Protein AF-A0A2A5GA29-F1 (afdb_monomer_lite)

Sequence (146 aa):
MKIISKVLLLTLVTFAFSISVFSQCKSFTKKKCMPQVLPYIHNGQLNSINIFPGESASLTVPFYSGQDYRIVVCGHKILGDVYFEVRNSDEELIYSSKGKSSTWDFNVASSQELLIDVIAPPDESGDSEEGMAQSGCMALLVAFRQ

Secondary structure (DSSP, 8-state):
-HHHHHHHHHHHHHGGG---SS-HHHHHIIIIIGGGGTTSEE-S--EEEEE-TT-EEEEEEEE-TTEEEEEEEEE-GGG-S-EEEEE-TT--EEEE-TTS-SEEEEEESS-EEEEEEEEPPP---TT-SS-PPPPEEEEEEEEEE-

Foldseek 3Di:
DVVVVVVVVVVVVVVPPPDDDPCVLVVCCVVPWVVVCPPFAWPPDWAKDWDFAFDKDKDKDKDAAPKKKKKAKDKDCLLPPKWKFKAFPVRDTPDICVVHDNMDIDHHHHIGIIMMMIHRHHPPPPPPPVDDTDIIMMTIIMGIDD

Radius of gyration: 21.11 Å; chains: 1; bounding box: 47×68×41 Å

pLDDT: mean 86.14, std 16.15, range [51.0, 98.38]

Structure (mmCIF, N/CA/C/O backbone):
data_AF-A0A2A5GA29-F1
#
_entry.id   AF-A0A2A5GA29-F1
#
loop_
_atom_site.group_PDB
_atom_site.id
_atom_site.type_symbol
_atom_site.label_atom_id
_atom_site.label_alt_id
_atom_site.label_comp_id
_atom_site.label_asym_id
_atom_site.label_entity_id
_atom_site.label_seq_id
_atom_site.pdbx_PDB_ins_code
_atom_site.Cartn_x
_atom_site.Cartn_y
_atom_site.Cartn_z
_atom_site.occupancy
_atom_site.B_iso_or_equiv
_atom_site.auth_seq_id
_atom_site.auth_comp_id
_atom_site.auth_asym_id
_atom_site.auth_atom_id
_atom_site.pdbx_PDB_model_num
ATOM 1 N N . MET A 1 1 ? 30.614 51.696 -13.021 1.00 53.16 1 MET A N 1
ATOM 2 C CA . MET A 1 1 ? 29.224 51.521 -12.521 1.00 53.16 1 MET A CA 1
ATOM 3 C C . MET A 1 1 ? 28.329 50.671 -13.434 1.00 53.16 1 MET A C 1
ATOM 5 O O . MET A 1 1 ? 27.682 49.771 -12.921 1.00 53.16 1 MET A O 1
ATOM 9 N N . LYS A 1 2 ? 28.306 50.871 -14.765 1.00 51.38 2 LYS A N 1
ATOM 10 C CA . LYS A 1 2 ? 27.435 50.102 -15.692 1.00 51.38 2 LYS A CA 1
ATOM 11 C C . LYS A 1 2 ? 27.718 48.588 -15.743 1.00 51.38 2 LYS A C 1
ATOM 13 O O . LYS A 1 2 ? 26.795 47.805 -15.919 1.00 51.38 2 LYS A O 1
ATOM 18 N N . ILE A 1 3 ? 28.975 48.176 -15.564 1.00 57.06 3 ILE A N 1
ATOM 19 C CA . ILE A 1 3 ? 29.381 46.757 -15.578 1.00 57.06 3 ILE A CA 1
ATOM 20 C C . ILE A 1 3 ? 28.967 46.059 -14.271 1.00 57.06 3 ILE A C 1
ATOM 22 O O . ILE A 1 3 ? 28.418 44.968 -14.314 1.00 57.06 3 ILE A O 1
ATOM 26 N N . ILE A 1 4 ? 29.111 46.736 -13.126 1.00 59.06 4 ILE A N 1
ATOM 27 C CA . ILE A 1 4 ? 28.709 46.218 -11.805 1.00 59.06 4 ILE A CA 1
ATOM 28 C C . ILE A 1 4 ? 27.185 46.021 -11.742 1.00 59.06 4 ILE A C 1
ATOM 30 O O . ILE A 1 4 ? 26.718 45.000 -11.256 1.00 59.06 4 ILE A O 1
ATOM 34 N N . SER A 1 5 ? 26.407 46.948 -12.317 1.00 57.53 5 SER A N 1
ATOM 35 C CA . SER A 1 5 ? 24.945 46.826 -12.409 1.00 57.53 5 SER A CA 1
ATOM 36 C C . SER A 1 5 ? 24.493 45.669 -13.316 1.00 57.53 5 SER A C 1
ATOM 38 O O . SER A 1 5 ? 23.523 44.995 -12.986 1.00 57.53 5 SER A O 1
ATOM 40 N N . LYS A 1 6 ? 25.217 45.378 -14.410 1.00 57.69 6 LYS A N 1
ATOM 41 C CA . LYS A 1 6 ? 24.940 44.212 -15.271 1.00 57.69 6 LYS A CA 1
ATOM 42 C C . LYS A 1 6 ? 25.307 42.882 -14.606 1.00 57.69 6 LYS A C 1
ATOM 44 O O . LYS A 1 6 ? 24.576 41.914 -14.772 1.00 57.69 6 LYS A O 1
ATOM 49 N N . VAL A 1 7 ? 26.398 42.844 -13.838 1.00 60.84 7 VAL A N 1
ATOM 50 C CA . VAL A 1 7 ? 26.813 41.652 -13.076 1.00 60.84 7 VAL A CA 1
ATOM 51 C C . VAL A 1 7 ? 25.825 41.356 -11.946 1.00 60.84 7 VAL A C 1
ATOM 53 O O . VAL A 1 7 ? 25.448 40.203 -11.777 1.00 60.84 7 VAL A O 1
ATOM 56 N N . LEU A 1 8 ? 25.331 42.388 -11.251 1.00 58.84 8 LEU A N 1
ATOM 57 C CA . LEU A 1 8 ? 24.309 42.251 -10.205 1.00 58.84 8 LEU A CA 1
ATOM 58 C C . LEU A 1 8 ? 22.959 41.755 -10.760 1.00 58.84 8 LEU A C 1
ATOM 60 O O . LEU A 1 8 ? 22.250 41.002 -10.100 1.00 58.84 8 LEU A O 1
ATOM 64 N N . LEU A 1 9 ? 22.605 42.163 -11.985 1.00 57.94 9 LEU A N 1
ATOM 65 C CA . LEU A 1 9 ? 21.382 41.710 -12.650 1.00 57.94 9 LEU A CA 1
ATOM 66 C C . LEU A 1 9 ? 21.488 40.242 -13.101 1.00 57.94 9 LEU A C 1
ATOM 68 O O . LEU A 1 9 ? 20.509 39.508 -13.028 1.00 57.94 9 LEU A O 1
ATOM 72 N N . LEU A 1 10 ? 22.677 39.802 -13.530 1.00 56.62 10 LEU A N 1
ATOM 73 C CA . LEU A 1 10 ? 22.915 38.431 -13.989 1.00 56.62 10 LEU A CA 1
ATOM 74 C C . LEU A 1 10 ? 22.955 37.421 -12.827 1.00 56.62 10 LEU A C 1
ATOM 76 O O . LEU A 1 10 ? 22.468 36.304 -12.981 1.00 56.62 10 LEU A O 1
ATOM 80 N N . THR A 1 11 ? 23.465 37.813 -11.654 1.00 58.69 11 THR A N 1
ATOM 81 C CA . THR A 1 11 ? 23.455 36.967 -10.446 1.00 58.69 11 THR A CA 1
ATOM 82 C C . THR A 1 11 ? 22.082 36.865 -9.779 1.00 58.69 11 THR A C 1
ATOM 84 O O . THR A 1 11 ? 21.807 35.869 -9.116 1.00 58.69 11 THR A O 1
ATOM 87 N N . LEU A 1 12 ? 21.186 37.838 -9.977 1.00 57.16 12 LEU A N 1
ATOM 88 C CA . LEU A 1 12 ? 19.818 37.776 -9.445 1.00 57.16 12 LEU A CA 1
ATOM 89 C C . LEU A 1 12 ? 18.919 36.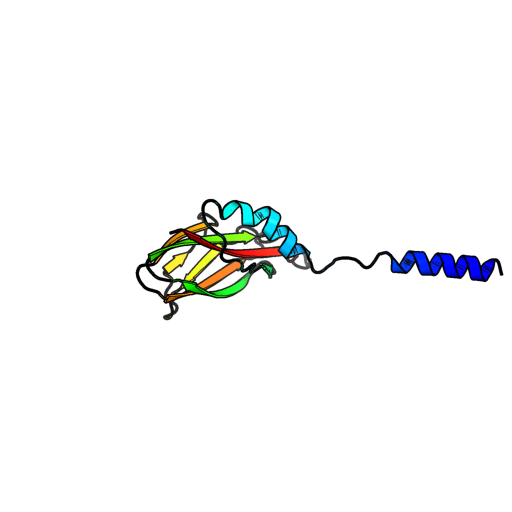803 -10.236 1.00 57.16 12 LEU A C 1
ATOM 91 O O . LEU A 1 12 ? 18.009 36.205 -9.667 1.00 57.16 12 LEU A O 1
ATOM 95 N N . VAL A 1 13 ? 19.192 36.597 -11.531 1.00 59.00 13 VAL A N 1
ATOM 96 C CA . VAL A 1 13 ? 18.412 35.693 -12.400 1.00 59.00 13 VAL A CA 1
ATOM 97 C C . VAL A 1 13 ? 18.712 34.213 -12.121 1.00 59.00 13 VAL A C 1
ATOM 99 O O . VAL A 1 13 ? 17.821 33.376 -12.250 1.00 59.00 13 VAL A O 1
ATOM 102 N N . THR A 1 14 ? 19.925 33.867 -11.682 1.00 58.03 14 THR A N 1
ATOM 103 C CA . THR A 1 14 ? 20.313 32.467 -11.431 1.00 58.03 14 THR A CA 1
ATOM 104 C C . THR A 1 14 ? 19.823 31.912 -10.089 1.00 58.03 14 THR A C 1
ATOM 106 O O . THR A 1 14 ? 19.751 30.696 -9.933 1.00 58.03 14 THR A O 1
ATOM 109 N N . PHE A 1 15 ? 19.419 32.760 -9.136 1.00 55.41 15 PHE A N 1
ATOM 110 C CA . PHE A 1 15 ? 18.907 32.315 -7.830 1.00 55.41 15 PHE A CA 1
ATOM 111 C C . PHE A 1 15 ? 17.408 31.946 -7.843 1.00 55.41 15 PHE A C 1
ATOM 113 O O . PHE A 1 15 ? 16.920 31.289 -6.927 1.00 55.41 15 PHE A O 1
ATOM 120 N N . ALA A 1 16 ? 16.664 32.324 -8.888 1.00 58.22 16 ALA A N 1
ATOM 121 C CA . ALA A 1 16 ? 15.207 32.161 -8.939 1.00 58.22 16 ALA A CA 1
ATOM 122 C C . ALA A 1 16 ? 14.715 30.760 -9.370 1.00 58.22 16 ALA A C 1
ATOM 124 O O . ALA A 1 16 ? 13.514 30.504 -9.317 1.00 58.22 16 ALA A O 1
ATOM 125 N N . PHE A 1 17 ? 15.602 29.846 -9.785 1.00 55.47 17 PHE A N 1
ATOM 126 C CA . PHE A 1 17 ? 15.206 28.553 -10.374 1.00 55.47 17 PHE A CA 1
ATOM 127 C C . PHE A 1 17 ? 15.280 27.336 -9.438 1.00 55.47 17 PHE A C 1
ATOM 129 O O . PHE A 1 17 ? 14.949 26.224 -9.845 1.00 55.47 17 PHE A O 1
ATOM 136 N N . SER A 1 18 ? 15.636 27.519 -8.168 1.00 53.53 18 SER A N 1
ATOM 137 C CA . SER A 1 18 ? 15.783 26.407 -7.219 1.00 53.53 18 SER A CA 1
ATOM 138 C C . SER A 1 18 ? 14.494 26.125 -6.445 1.00 53.53 18 SER A C 1
ATOM 140 O O . SER A 1 18 ? 14.457 26.274 -5.226 1.00 53.53 18 SER A O 1
ATOM 142 N N . ILE A 1 19 ? 13.422 25.706 -7.125 1.00 57.16 19 ILE A N 1
ATOM 143 C CA . ILE A 1 19 ? 12.217 25.212 -6.442 1.00 57.16 19 ILE A CA 1
ATOM 144 C C . ILE A 1 19 ? 11.724 23.873 -7.004 1.00 57.16 19 ILE A C 1
ATOM 146 O O . ILE A 1 19 ? 11.215 23.790 -8.115 1.00 57.16 19 ILE A O 1
ATOM 150 N N . SER A 1 20 ? 11.729 22.876 -6.107 1.00 52.25 20 SER A N 1
ATOM 151 C CA . SER A 1 20 ? 10.830 21.704 -6.046 1.00 52.25 20 SER A CA 1
ATOM 152 C C . SER A 1 20 ? 11.272 20.394 -6.713 1.00 52.25 20 SER A C 1
ATOM 154 O O . SER A 1 20 ? 10.697 19.987 -7.716 1.00 52.25 20 SER A O 1
ATOM 156 N N . VAL A 1 21 ? 12.166 19.632 -6.068 1.00 51.97 21 VAL A N 1
ATOM 157 C CA . VAL A 1 21 ? 12.411 18.216 -6.442 1.00 51.97 21 VAL A CA 1
ATOM 158 C C . VAL A 1 21 ? 11.788 17.209 -5.453 1.00 51.97 21 VAL A C 1
ATOM 160 O O . VAL A 1 21 ? 11.535 16.065 -5.815 1.00 51.97 21 VAL A O 1
ATOM 163 N N . PHE A 1 22 ? 11.420 17.634 -4.236 1.00 52.59 22 PHE A N 1
ATOM 164 C CA . PHE A 1 22 ? 11.003 16.731 -3.145 1.00 52.59 22 PHE A CA 1
ATOM 165 C C . PHE A 1 22 ? 9.486 16.466 -3.006 1.00 52.59 22 PHE A C 1
ATOM 167 O O . PHE A 1 22 ? 9.091 15.645 -2.184 1.00 52.59 22 PHE A O 1
ATOM 174 N N . SER A 1 23 ? 8.596 17.121 -3.770 1.00 61.34 23 SER A N 1
ATOM 175 C CA . SER A 1 23 ? 7.129 16.990 -3.567 1.00 61.34 23 SER A CA 1
ATOM 176 C C . SER A 1 23 ? 6.410 16.041 -4.539 1.00 61.34 23 SER A C 1
ATOM 178 O O . SER A 1 23 ? 5.184 15.892 -4.464 1.00 61.34 23 SER A O 1
ATOM 180 N N . GLN A 1 24 ? 7.149 15.387 -5.439 1.00 76.00 24 GLN A N 1
ATOM 181 C CA . GLN A 1 24 ? 6.579 14.706 -6.606 1.00 76.00 24 GLN A CA 1
ATOM 182 C C . GLN A 1 24 ? 5.636 13.555 -6.214 1.00 76.00 24 GLN A C 1
ATOM 184 O O . GLN A 1 24 ? 4.471 13.566 -6.620 1.00 76.00 24 GLN A O 1
ATOM 189 N N . CYS A 1 25 ? 6.056 12.649 -5.322 1.00 89.31 25 CYS A N 1
ATOM 190 C CA . CYS A 1 25 ? 5.207 11.519 -4.918 1.00 89.31 25 CYS A CA 1
ATOM 191 C C . CYS A 1 25 ? 4.023 11.921 -4.049 1.00 89.31 25 CYS A C 1
ATOM 193 O O . CYS A 1 25 ? 2.934 11.370 -4.197 1.00 89.31 25 CYS A O 1
ATOM 195 N N . LYS A 1 26 ? 4.171 12.951 -3.214 1.00 90.69 26 LYS A N 1
ATOM 196 C CA . LYS A 1 26 ? 3.055 13.474 -2.417 1.00 90.69 26 LYS A CA 1
ATOM 197 C C . LYS A 1 26 ? 1.967 14.078 -3.308 1.00 90.69 26 LYS A C 1
ATOM 199 O O . LYS A 1 26 ? 0.780 13.851 -3.079 1.00 90.69 26 LYS A O 1
ATOM 204 N N . SER A 1 27 ? 2.364 14.846 -4.325 1.00 91.62 27 SER A N 1
ATOM 205 C CA . SER A 1 27 ? 1.441 15.434 -5.305 1.00 91.62 27 SER A CA 1
ATOM 206 C C . SER A 1 27 ? 0.766 14.355 -6.155 1.00 91.62 27 SER A C 1
ATOM 208 O O . SER A 1 27 ? -0.456 14.376 -6.315 1.00 91.62 27 SER A O 1
ATOM 210 N N . PHE A 1 28 ? 1.543 13.374 -6.628 1.00 93.44 28 PHE A N 1
ATOM 211 C CA . PHE A 1 28 ? 1.037 12.199 -7.335 1.00 93.44 28 PHE A CA 1
ATOM 212 C C . PHE A 1 28 ? -0.018 11.457 -6.506 1.00 93.44 28 PHE A C 1
ATOM 214 O O . PHE A 1 28 ? -1.153 11.311 -6.957 1.00 93.44 28 PHE A O 1
ATOM 221 N N . THR A 1 29 ? 0.312 11.098 -5.264 1.00 94.38 29 THR A N 1
ATOM 222 C CA . THR A 1 29 ? -0.566 10.352 -4.350 1.00 94.38 29 THR A CA 1
ATOM 223 C C . THR A 1 29 ? -1.901 11.057 -4.147 1.00 94.38 29 THR A C 1
ATOM 225 O O . THR A 1 29 ? -2.968 10.467 -4.320 1.00 94.38 29 THR A O 1
ATOM 228 N N . LYS A 1 30 ? -1.859 12.362 -3.853 1.00 93.62 30 LYS A N 1
ATOM 229 C CA . LYS A 1 30 ? -3.070 13.168 -3.660 1.00 93.62 30 LYS A CA 1
ATOM 230 C C . LYS A 1 30 ? -3.959 13.205 -4.903 1.00 93.62 30 LYS A C 1
ATOM 232 O O . LYS A 1 30 ? -5.175 13.171 -4.771 1.00 93.62 30 LYS A O 1
ATOM 237 N N . LYS A 1 31 ? -3.370 13.294 -6.098 1.00 93.62 31 LYS A N 1
ATOM 238 C CA . LYS A 1 31 ? -4.120 13.445 -7.354 1.00 93.62 31 LYS A CA 1
ATOM 239 C C . LYS A 1 31 ? -4.606 12.119 -7.937 1.00 93.62 31 LYS A C 1
ATOM 241 O O . LYS A 1 31 ? -5.645 12.103 -8.586 1.00 93.62 31 LYS A O 1
ATOM 246 N N . LYS A 1 32 ? -3.835 11.041 -7.784 1.00 93.88 32 LYS A N 1
ATOM 247 C CA . LYS A 1 32 ? -4.058 9.765 -8.484 1.00 93.88 32 LYS A CA 1
ATOM 248 C C . LYS A 1 32 ? -4.590 8.653 -7.585 1.00 93.88 32 LYS A C 1
ATOM 250 O O . LYS A 1 32 ? -5.302 7.783 -8.075 1.00 93.88 32 LYS A O 1
ATOM 255 N N . CYS A 1 33 ? -4.285 8.701 -6.293 1.00 94.62 33 CYS A N 1
ATOM 256 C CA . CYS A 1 33 ? -4.548 7.592 -5.377 1.00 94.62 33 CYS A CA 1
ATOM 257 C C . CYS A 1 33 ? -5.651 7.925 -4.381 1.00 94.62 33 CYS A C 1
ATOM 259 O O . CYS A 1 33 ? -6.557 7.128 -4.176 1.00 94.62 33 CYS A O 1
ATOM 261 N N . MET A 1 34 ? -5.633 9.144 -3.831 1.00 94.62 34 MET A N 1
ATOM 262 C CA . MET A 1 34 ? -6.641 9.589 -2.866 1.00 94.62 34 MET A CA 1
ATOM 263 C C . MET A 1 34 ? -8.096 9.456 -3.363 1.00 94.62 34 MET A C 1
ATOM 265 O O . MET A 1 34 ? -8.941 9.071 -2.562 1.00 94.62 34 MET A O 1
ATOM 269 N N . PRO A 1 35 ? -8.432 9.684 -4.653 1.00 95.06 35 PRO A N 1
ATOM 270 C CA . PRO A 1 35 ? -9.800 9.463 -5.133 1.00 95.06 35 PRO A CA 1
ATOM 271 C C . PRO A 1 35 ? -10.307 8.017 -4.982 1.00 95.06 35 PRO A C 1
ATOM 273 O O . PRO A 1 35 ? -11.509 7.815 -4.853 1.00 95.06 35 PRO A O 1
ATOM 276 N N . GLN A 1 36 ? -9.414 7.020 -4.967 1.00 95.31 36 GLN A N 1
ATOM 277 C CA . GLN A 1 36 ? -9.766 5.594 -4.856 1.00 95.31 36 GLN A CA 1
ATOM 278 C C . GLN A 1 36 ? -10.138 5.180 -3.420 1.00 95.31 36 GLN A C 1
ATOM 280 O O . GLN A 1 36 ? -10.693 4.104 -3.193 1.00 95.31 36 GLN A O 1
ATOM 285 N N . VAL A 1 37 ? -9.858 6.043 -2.439 1.00 95.69 37 VAL A N 1
ATOM 286 C CA . VAL A 1 37 ? -10.216 5.820 -1.034 1.00 95.69 37 VAL A CA 1
ATOM 287 C C . VAL A 1 37 ? -11.735 5.864 -0.827 1.00 95.69 37 VAL A C 1
ATOM 289 O O . VAL A 1 37 ? -12.262 5.158 0.027 1.00 95.69 37 VAL A O 1
ATOM 292 N N . LEU A 1 38 ? -12.466 6.650 -1.620 1.00 94.25 38 LEU A N 1
ATOM 293 C CA . LEU A 1 38 ? -13.905 6.836 -1.433 1.00 94.25 38 LEU A CA 1
ATOM 294 C C . LEU A 1 38 ? -14.691 5.520 -1.598 1.00 94.25 38 LEU A C 1
ATOM 296 O O . LEU A 1 38 ? -14.418 4.756 -2.526 1.00 94.25 38 LEU A O 1
ATOM 300 N N . PRO A 1 39 ? -15.704 5.258 -0.748 1.00 94.38 39 PRO A N 1
ATOM 301 C CA . PRO A 1 39 ? -16.313 6.164 0.237 1.00 94.38 39 PRO A CA 1
ATOM 302 C C . PRO A 1 39 ? -15.725 6.074 1.664 1.00 94.38 39 PRO A C 1
ATOM 304 O O . PRO A 1 39 ? -16.380 6.504 2.610 1.00 94.38 39 PRO A O 1
ATOM 307 N N . TYR A 1 40 ? -14.532 5.502 1.850 1.00 96.62 40 TYR A N 1
ATOM 308 C CA . TYR A 1 40 ? -13.896 5.367 3.167 1.00 96.62 40 TYR A CA 1
ATOM 309 C C . TYR A 1 40 ? -13.225 6.675 3.618 1.00 96.62 40 TYR A C 1
ATOM 311 O O . TYR A 1 40 ? -12.977 7.583 2.820 1.00 96.62 40 TYR A O 1
ATOM 319 N N . ILE A 1 41 ? -12.897 6.762 4.909 1.00 95.94 41 ILE A N 1
ATOM 320 C CA . ILE A 1 41 ? -12.162 7.878 5.510 1.00 95.94 41 ILE A CA 1
ATOM 321 C C . ILE A 1 41 ? -10.680 7.506 5.574 1.00 95.94 41 ILE A C 1
ATOM 323 O O . ILE A 1 41 ? -10.297 6.537 6.224 1.00 95.94 41 ILE A O 1
ATOM 327 N N . HIS A 1 42 ? -9.830 8.278 4.897 1.00 94.94 42 HIS A N 1
ATOM 328 C CA . HIS A 1 42 ? -8.379 8.089 4.936 1.00 94.94 42 HIS A CA 1
ATOM 329 C C . HIS A 1 42 ? -7.828 8.258 6.363 1.00 94.94 42 HIS A C 1
ATOM 331 O O . HIS A 1 42 ? -8.179 9.218 7.047 1.00 94.94 42 HIS A O 1
ATOM 337 N N . ASN A 1 43 ? -6.893 7.400 6.783 1.00 92.38 43 ASN A N 1
ATOM 338 C CA . ASN A 1 43 ? -6.320 7.412 8.138 1.00 92.38 43 ASN A CA 1
ATOM 339 C C . ASN A 1 43 ? -5.369 8.593 8.440 1.00 92.38 43 ASN A C 1
ATOM 341 O O . ASN A 1 43 ? -4.804 8.686 9.527 1.00 92.38 43 ASN A O 1
ATOM 345 N N . GLY A 1 44 ? -5.158 9.484 7.471 1.00 91.31 44 GLY A N 1
ATOM 346 C CA . GLY A 1 44 ? -4.293 10.660 7.590 1.00 91.31 44 GLY A CA 1
ATOM 347 C C . GLY A 1 44 ? -2.816 10.410 7.265 1.00 91.31 44 GLY A C 1
ATOM 348 O O . GLY A 1 44 ? -2.076 11.378 7.084 1.00 91.31 44 GLY A O 1
ATOM 349 N N . GLN A 1 45 ? -2.387 9.157 7.105 1.00 92.31 45 GLN A N 1
ATOM 350 C CA . GLN A 1 45 ? -1.002 8.803 6.796 1.00 92.31 45 GLN A CA 1
ATOM 351 C C . GLN A 1 45 ? -0.789 8.663 5.287 1.00 92.31 45 GLN A C 1
ATOM 353 O O . GLN A 1 45 ? -1.357 7.799 4.632 1.00 92.31 45 GLN A O 1
ATOM 358 N N . LEU A 1 46 ? 0.043 9.533 4.714 1.00 91.50 46 LEU A N 1
ATOM 359 C CA . LEU A 1 46 ? 0.412 9.474 3.298 1.00 91.50 46 LEU A CA 1
ATOM 360 C C . LEU A 1 46 ? 1.698 8.660 3.129 1.00 91.50 46 LEU A C 1
ATOM 362 O O . LEU A 1 46 ? 2.780 9.242 3.046 1.00 91.50 46 LEU A O 1
ATOM 366 N N . ASN A 1 47 ? 1.583 7.333 3.068 1.00 94.06 47 ASN A N 1
ATOM 367 C CA . ASN A 1 47 ? 2.733 6.460 2.831 1.00 94.06 47 ASN A CA 1
ATOM 368 C C . ASN A 1 47 ? 3.020 6.401 1.327 1.00 94.06 47 ASN A C 1
ATOM 370 O O . ASN A 1 47 ? 2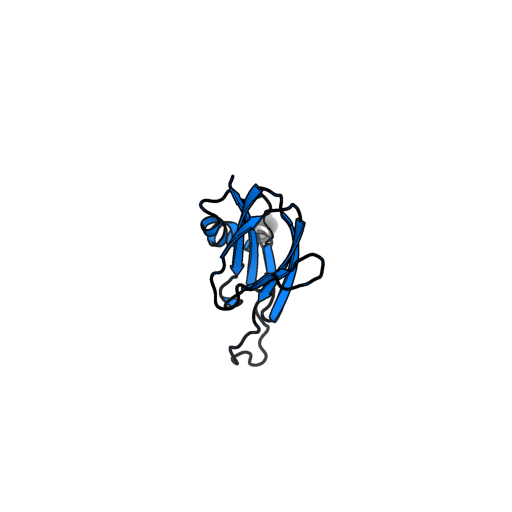.359 5.682 0.582 1.00 94.06 47 ASN A O 1
ATOM 374 N N . SER A 1 48 ? 3.973 7.214 0.867 1.00 93.88 48 SER A N 1
ATOM 375 C CA . SER A 1 48 ? 4.367 7.301 -0.544 1.00 93.88 48 SER A CA 1
ATOM 376 C C . SER A 1 48 ? 5.881 7.331 -0.696 1.00 93.88 48 SER A C 1
ATOM 378 O O . SER A 1 48 ? 6.540 8.073 0.035 1.00 93.88 48 SER A O 1
ATOM 380 N N . ILE A 1 49 ? 6.416 6.610 -1.678 1.00 92.94 49 ILE A N 1
ATOM 381 C CA . ILE A 1 49 ? 7.857 6.441 -1.897 1.00 92.94 49 ILE A CA 1
ATOM 382 C C . ILE A 1 49 ? 8.193 6.450 -3.397 1.00 92.94 49 ILE A C 1
ATOM 384 O O . ILE A 1 49 ? 7.334 6.155 -4.227 1.00 92.94 49 ILE A O 1
ATOM 388 N N . ASN A 1 50 ? 9.428 6.828 -3.742 1.00 93.75 50 ASN A N 1
ATOM 389 C CA . ASN A 1 50 ? 10.006 6.552 -5.060 1.00 93.75 50 ASN A CA 1
ATOM 390 C C . ASN A 1 50 ? 10.658 5.173 -5.029 1.00 93.75 50 ASN A C 1
ATOM 392 O O . ASN A 1 50 ? 11.483 4.925 -4.155 1.00 93.75 50 ASN A O 1
ATOM 396 N N . ILE A 1 51 ? 10.318 4.326 -5.988 1.00 92.94 51 ILE A N 1
ATOM 397 C CA . ILE A 1 51 ? 10.781 2.942 -6.065 1.00 92.94 51 ILE A CA 1
ATOM 398 C C . ILE A 1 51 ? 11.165 2.613 -7.510 1.00 92.94 51 ILE A C 1
ATOM 400 O O . ILE A 1 51 ? 10.655 3.253 -8.437 1.00 92.94 51 ILE A O 1
ATOM 404 N N . PHE A 1 52 ? 12.087 1.679 -7.716 1.00 93.31 52 PHE A N 1
ATOM 405 C CA . PHE A 1 52 ? 12.453 1.185 -9.043 1.00 93.31 52 PHE A CA 1
ATOM 406 C C . PHE A 1 52 ? 11.651 -0.079 -9.407 1.00 93.31 52 PHE A C 1
ATOM 408 O O . PHE A 1 52 ? 11.181 -0.792 -8.518 1.00 93.31 52 PHE A O 1
ATOM 415 N N . PRO A 1 53 ? 11.469 -0.381 -10.706 1.00 93.38 53 PRO A N 1
ATOM 416 C CA . PRO A 1 53 ? 10.930 -1.670 -11.134 1.00 93.38 53 PRO A CA 1
ATOM 417 C C . PRO A 1 53 ? 11.728 -2.839 -10.536 1.00 93.38 53 PRO A C 1
ATOM 419 O O . PRO A 1 53 ? 12.957 -2.802 -10.496 1.00 93.38 53 PRO A O 1
ATOM 422 N N . GLY A 1 54 ? 11.030 -3.873 -10.067 1.00 93.50 54 GLY A N 1
ATOM 423 C CA . GLY A 1 54 ? 11.623 -5.036 -9.401 1.00 93.50 54 GLY A CA 1
ATOM 424 C C . GLY A 1 54 ? 11.900 -4.861 -7.903 1.00 93.50 54 GLY A C 1
ATOM 425 O O . GLY A 1 54 ? 12.268 -5.834 -7.248 1.00 93.50 54 GLY A O 1
ATOM 426 N N . GLU A 1 55 ? 11.707 -3.665 -7.342 1.00 95.19 55 GLU A N 1
ATOM 427 C CA . GLU A 1 55 ? 11.807 -3.433 -5.900 1.00 95.19 55 GLU A CA 1
ATOM 428 C C . GLU A 1 55 ? 10.451 -3.595 -5.189 1.00 95.19 55 GLU A C 1
ATOM 430 O O . GLU A 1 55 ? 9.366 -3.499 -5.773 1.00 95.19 55 GLU A O 1
ATOM 435 N N . SER A 1 56 ? 10.518 -3.792 -3.873 1.00 96.00 56 SER A N 1
ATOM 436 C CA . SER A 1 56 ? 9.359 -3.843 -2.983 1.00 96.00 56 SER A CA 1
ATOM 437 C C . SER A 1 56 ? 9.577 -2.990 -1.736 1.00 96.00 56 SER A C 1
ATOM 439 O O . SER A 1 56 ? 10.709 -2.790 -1.298 1.00 96.00 56 SER A O 1
ATOM 441 N N . ALA A 1 57 ? 8.486 -2.529 -1.130 1.00 95.81 57 ALA A N 1
ATOM 442 C CA . ALA A 1 57 ? 8.496 -1.825 0.148 1.00 95.81 57 ALA A CA 1
ATOM 443 C C . ALA A 1 57 ? 7.469 -2.437 1.105 1.00 95.81 57 ALA A C 1
ATOM 445 O O . ALA A 1 57 ? 6.339 -2.708 0.704 1.00 95.81 57 ALA A O 1
ATOM 446 N N . SER A 1 58 ? 7.848 -2.601 2.371 1.00 95.12 58 SER A N 1
ATOM 447 C CA . SER A 1 58 ? 7.011 -3.230 3.396 1.00 95.12 58 SER A CA 1
ATOM 448 C C . SER A 1 58 ? 6.599 -2.224 4.467 1.00 95.12 58 SER A C 1
ATOM 450 O O . SER A 1 58 ? 7.399 -1.382 4.882 1.00 95.12 58 SER A O 1
ATOM 452 N N . LEU A 1 59 ? 5.359 -2.323 4.943 1.00 95.38 59 LEU A N 1
ATOM 453 C CA . LEU 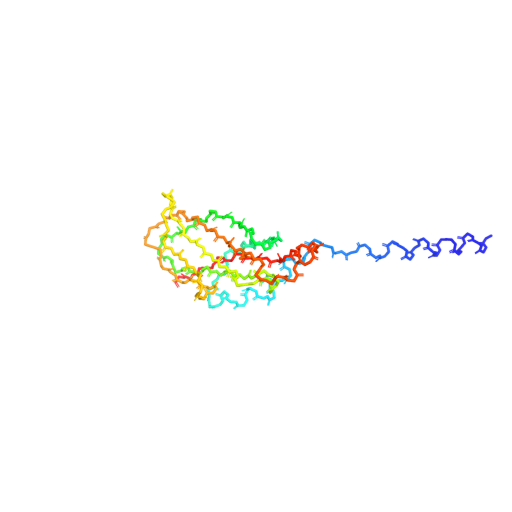A 1 59 ? 4.835 -1.521 6.045 1.00 95.38 59 LEU A CA 1
ATOM 454 C C . LEU A 1 59 ? 3.978 -2.379 6.976 1.00 95.38 59 LEU A C 1
ATOM 456 O O . LEU A 1 59 ? 3.022 -3.010 6.535 1.00 95.38 59 LEU A O 1
ATOM 460 N N . THR A 1 60 ? 4.268 -2.334 8.273 1.00 96.31 60 THR A N 1
ATOM 461 C CA . THR A 1 60 ? 3.394 -2.907 9.303 1.00 96.31 60 THR A CA 1
ATOM 462 C C . THR A 1 60 ? 2.345 -1.879 9.708 1.00 96.31 60 THR A C 1
ATOM 464 O O . THR A 1 60 ? 2.686 -0.759 10.096 1.00 96.31 60 THR A O 1
ATOM 467 N N . VAL A 1 61 ? 1.066 -2.244 9.613 1.00 96.12 61 VAL A N 1
ATOM 468 C CA . VAL A 1 61 ? -0.061 -1.355 9.924 1.00 96.12 61 VAL A CA 1
ATOM 469 C C . VAL A 1 61 ? -0.971 -2.001 10.973 1.00 96.12 61 VAL A C 1
ATOM 471 O O . VAL A 1 61 ? -1.399 -3.142 10.781 1.00 96.12 61 VAL A O 1
ATOM 474 N N . PRO A 1 62 ? -1.321 -1.284 12.058 1.00 96.00 62 PRO A N 1
ATOM 475 C CA . PRO A 1 62 ? -2.327 -1.741 13.003 1.00 96.00 62 PRO A CA 1
ATOM 476 C C . PRO A 1 62 ? -3.738 -1.570 12.431 1.00 96.00 62 PRO A C 1
ATOM 478 O O . PRO A 1 62 ? -4.107 -0.507 11.925 1.00 96.00 62 PRO A O 1
ATOM 481 N N . PHE A 1 63 ? -4.549 -2.608 12.587 1.00 96.44 63 PHE A N 1
ATOM 482 C CA . PHE A 1 63 ? -5.965 -2.636 12.255 1.00 96.44 63 PHE A CA 1
ATOM 483 C C . PHE A 1 63 ? -6.774 -2.964 13.508 1.00 96.44 63 PHE A C 1
ATOM 485 O O . PHE A 1 63 ? -6.430 -3.871 14.263 1.00 96.44 63 PHE A O 1
ATOM 492 N N . TYR A 1 64 ? -7.855 -2.228 13.744 1.00 95.69 64 TYR A N 1
ATOM 493 C CA . TYR A 1 64 ? -8.656 -2.339 14.959 1.00 95.69 64 TYR A CA 1
ATOM 494 C C . TYR A 1 64 ? -9.964 -3.088 14.700 1.00 95.69 64 TYR A C 1
ATOM 496 O O . TYR A 1 64 ? -10.558 -2.975 13.629 1.00 95.69 64 TYR A O 1
ATOM 504 N N . SER A 1 65 ? -10.429 -3.842 15.693 1.00 95.25 65 SER A N 1
ATOM 505 C CA . SER A 1 65 ? -11.658 -4.623 15.578 1.00 95.25 65 SER A CA 1
ATOM 506 C C . SER A 1 65 ? -12.903 -3.768 15.321 1.00 95.25 65 SER A C 1
ATOM 508 O O . SER A 1 65 ? -13.010 -2.623 15.767 1.00 95.25 65 SER A O 1
ATOM 510 N N . GLY A 1 66 ? -13.870 -4.357 14.615 1.00 93.31 66 GLY A N 1
ATOM 511 C CA . GLY A 1 66 ? -15.183 -3.755 14.379 1.00 93.31 66 GLY A CA 1
ATOM 512 C C . GLY A 1 66 ? -15.190 -2.624 13.349 1.00 93.31 66 GLY A C 1
ATOM 513 O O . GLY A 1 66 ? -16.133 -1.841 13.332 1.00 93.31 66 GLY A O 1
ATOM 514 N N . GLN A 1 67 ? -14.155 -2.522 12.511 1.00 94.75 67 GLN A N 1
ATOM 515 C CA . GLN A 1 67 ? -14.071 -1.545 11.425 1.00 94.75 67 GLN A CA 1
ATOM 516 C C . GLN A 1 67 ? -13.976 -2.248 10.071 1.00 94.75 67 GLN A C 1
ATOM 518 O O . GLN A 1 67 ? -13.314 -3.283 9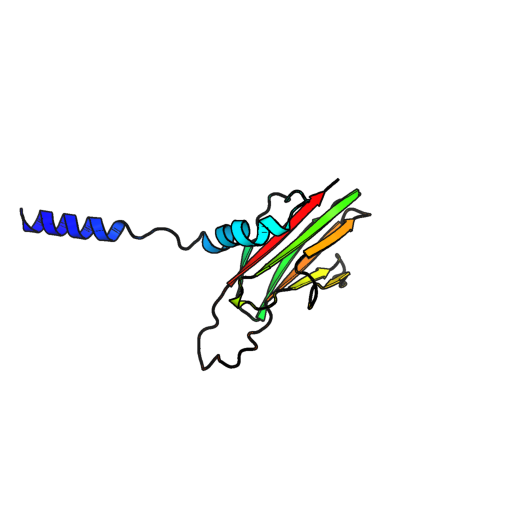.931 1.00 94.75 67 GLN A O 1
ATOM 523 N N . ASP A 1 68 ? -14.610 -1.643 9.069 1.00 96.62 68 ASP A N 1
ATOM 524 C CA . ASP A 1 68 ? -14.348 -1.964 7.674 1.00 96.62 68 ASP A CA 1
ATOM 525 C C . ASP A 1 68 ? -13.131 -1.162 7.224 1.00 96.62 68 ASP A C 1
ATOM 527 O O . ASP A 1 68 ? -13.101 0.066 7.344 1.00 96.62 68 ASP A O 1
ATOM 531 N N . TYR A 1 69 ? -12.155 -1.844 6.645 1.00 97.56 69 TYR A N 1
ATOM 532 C CA . TYR A 1 69 ? -10.962 -1.235 6.087 1.00 97.56 69 TYR A CA 1
ATOM 533 C C . TYR A 1 69 ? -10.931 -1.348 4.574 1.00 97.56 69 TYR A C 1
ATOM 535 O O . TYR A 1 69 ? -11.464 -2.286 3.985 1.00 97.56 69 TYR A O 1
ATOM 543 N N . ARG A 1 70 ? -10.250 -0.380 3.967 1.00 98.00 70 ARG A N 1
ATOM 544 C CA . ARG A 1 70 ? -9.815 -0.400 2.579 1.00 98.00 70 ARG A CA 1
ATOM 545 C C . ARG A 1 70 ? -8.320 -0.127 2.522 1.00 98.00 70 ARG A C 1
ATOM 547 O O . ARG A 1 70 ? -7.857 0.915 2.990 1.00 98.00 70 ARG A O 1
ATOM 554 N N . ILE A 1 71 ? -7.587 -1.030 1.885 1.00 97.81 71 ILE A N 1
ATOM 555 C CA . ILE A 1 71 ? -6.228 -0.776 1.409 1.00 97.81 71 ILE A CA 1
ATOM 556 C C . ILE A 1 71 ? -6.320 -0.290 -0.037 1.00 97.81 71 ILE A C 1
ATOM 558 O O . ILE A 1 71 ? -7.050 -0.864 -0.843 1.00 97.81 71 ILE A O 1
ATOM 562 N N . VAL A 1 72 ? -5.580 0.768 -0.363 1.00 97.69 72 VAL A N 1
ATOM 563 C CA . VAL A 1 72 ? -5.399 1.275 -1.726 1.00 97.69 72 VAL A CA 1
ATOM 564 C C . VAL A 1 72 ? -3.913 1.328 -2.021 1.00 97.69 72 VAL A C 1
ATOM 566 O O . VAL A 1 72 ? -3.166 2.023 -1.333 1.00 97.69 72 VAL A O 1
ATOM 569 N N . VAL A 1 73 ? -3.502 0.665 -3.092 1.00 97.12 73 VAL A N 1
ATOM 570 C CA . VAL A 1 73 ? -2.173 0.815 -3.672 1.00 97.12 73 VAL A CA 1
ATOM 571 C C . VAL A 1 73 ? -2.287 1.475 -5.031 1.00 97.12 73 VAL A C 1
ATOM 573 O O . VAL A 1 73 ? -3.224 1.255 -5.791 1.00 97.12 73 VAL A O 1
ATOM 576 N N . CYS A 1 74 ? -1.331 2.335 -5.339 1.00 95.12 74 CYS A N 1
ATOM 577 C CA . CYS A 1 74 ? -1.227 2.960 -6.642 1.00 95.12 74 CYS A CA 1
ATOM 578 C C . CYS A 1 74 ? 0.245 3.150 -7.000 1.00 95.12 74 CYS A C 1
ATOM 580 O O . CYS A 1 74 ? 1.078 3.455 -6.145 1.00 95.12 74 CYS A O 1
ATOM 582 N N . GLY A 1 75 ? 0.552 3.019 -8.283 1.00 94.81 75 GLY A N 1
ATOM 583 C CA . GLY A 1 75 ? 1.890 3.211 -8.821 1.00 94.81 75 GLY A CA 1
ATOM 584 C C . GLY A 1 75 ? 1.863 4.162 -10.002 1.00 94.81 75 GLY A C 1
ATOM 585 O O . GLY A 1 75 ? 0.869 4.276 -10.725 1.00 94.81 75 GLY A O 1
ATOM 586 N N . HIS A 1 76 ? 2.959 4.881 -10.195 1.00 94.62 76 HIS A N 1
ATOM 587 C CA . HIS A 1 76 ? 3.232 5.557 -11.447 1.00 94.62 76 HIS A CA 1
ATOM 588 C C . HIS A 1 76 ? 3.317 4.507 -12.560 1.00 94.62 76 HIS A C 1
ATOM 590 O O . HIS A 1 76 ? 3.877 3.440 -12.343 1.00 94.62 76 HIS A O 1
ATOM 596 N N . LYS A 1 77 ? 2.803 4.811 -13.759 1.00 91.44 77 LYS A N 1
ATOM 597 C CA . LYS A 1 77 ? 2.688 3.835 -14.863 1.00 91.44 77 LYS A CA 1
ATOM 598 C C . LYS A 1 77 ? 4.004 3.157 -15.252 1.00 91.44 77 LYS A C 1
ATOM 600 O O . LYS A 1 77 ? 3.983 2.060 -15.785 1.00 91.44 77 LYS A O 1
ATOM 605 N N . ILE A 1 78 ? 5.126 3.823 -14.991 1.00 90.38 78 ILE A N 1
ATOM 606 C CA . ILE A 1 78 ? 6.467 3.298 -15.264 1.00 90.38 78 ILE A CA 1
ATOM 607 C C . ILE A 1 78 ? 6.832 2.074 -14.418 1.00 90.38 78 ILE A C 1
ATOM 609 O O . ILE A 1 78 ? 7.718 1.323 -14.786 1.00 90.38 78 ILE A O 1
ATOM 613 N N . LEU A 1 79 ? 6.140 1.873 -13.295 1.00 92.44 79 LEU A N 1
ATOM 614 C CA . LEU A 1 79 ? 6.328 0.724 -12.413 1.00 92.44 79 LEU A CA 1
ATOM 615 C C . LEU A 1 79 ? 5.525 -0.501 -12.868 1.00 92.44 79 LEU A C 1
ATOM 617 O O . LEU A 1 79 ? 5.512 -1.501 -12.162 1.00 92.44 79 LEU A O 1
ATOM 621 N N . GLY A 1 80 ? 4.798 -0.408 -13.985 1.00 92.19 80 GLY A N 1
ATOM 622 C CA . GLY A 1 80 ? 3.864 -1.441 -14.413 1.00 92.19 80 GLY A CA 1
ATOM 623 C C . GLY A 1 80 ? 2.705 -1.638 -13.431 1.00 92.19 80 GLY A C 1
ATOM 624 O O . GLY A 1 80 ? 2.295 -0.718 -12.710 1.00 92.19 80 GLY A O 1
ATOM 625 N N . ASP A 1 81 ? 2.172 -2.857 -13.421 1.00 93.88 81 ASP A N 1
ATOM 626 C CA . ASP A 1 81 ? 1.040 -3.245 -12.584 1.00 93.88 81 ASP A CA 1
ATOM 627 C C . ASP A 1 81 ? 1.506 -3.569 -11.162 1.00 93.88 81 ASP A C 1
ATOM 629 O O . ASP A 1 81 ? 1.686 -4.727 -10.776 1.00 93.88 81 ASP A O 1
ATOM 633 N N . VAL A 1 82 ? 1.713 -2.512 -10.372 1.00 95.88 82 VAL A N 1
ATOM 634 C CA . VAL A 1 82 ? 2.022 -2.642 -8.946 1.00 95.88 82 VAL A CA 1
ATOM 635 C C . VAL A 1 82 ? 0.920 -3.409 -8.218 1.00 95.88 82 VAL A C 1
ATOM 637 O O . VAL A 1 82 ? -0.275 -3.202 -8.447 1.00 95.88 82 VAL A O 1
ATOM 640 N N . TYR A 1 83 ? 1.321 -4.270 -7.295 1.00 97.50 83 TYR A N 1
ATOM 641 C CA . TYR A 1 83 ? 0.403 -5.053 -6.477 1.00 97.50 83 TYR A CA 1
ATOM 642 C C . TYR A 1 83 ? 0.871 -5.078 -5.029 1.00 97.50 83 TYR A C 1
ATOM 644 O O . TYR A 1 83 ? 1.973 -4.634 -4.712 1.00 97.50 83 TYR A O 1
ATOM 652 N N . PHE A 1 84 ? 0.018 -5.568 -4.139 1.00 98.19 84 PHE A N 1
ATOM 653 C CA . PHE A 1 84 ? 0.368 -5.735 -2.741 1.00 98.19 84 PHE A CA 1
ATOM 654 C C . PHE A 1 84 ? -0.028 -7.093 -2.205 1.00 98.19 84 PHE A C 1
ATOM 656 O O . PHE A 1 84 ? -0.976 -7.732 -2.672 1.00 98.19 84 PHE A O 1
ATOM 663 N N . GLU A 1 85 ? 0.714 -7.496 -1.193 1.00 98.38 85 GLU A N 1
ATOM 664 C CA . GLU A 1 85 ? 0.501 -8.700 -0.423 1.00 98.38 85 GLU A CA 1
ATOM 665 C C . GLU A 1 85 ? 0.325 -8.309 1.032 1.00 98.38 85 GLU A C 1
ATOM 667 O O . GLU A 1 85 ? 0.959 -7.380 1.527 1.00 98.38 85 GLU A O 1
ATOM 672 N N . VAL A 1 86 ? -0.602 -8.981 1.698 1.00 98.12 86 VAL A N 1
ATOM 673 C CA . VAL A 1 86 ? -0.882 -8.763 3.108 1.00 98.12 86 VAL A CA 1
ATOM 674 C C . VAL A 1 86 ? -0.591 -10.058 3.833 1.00 98.12 86 VAL A C 1
ATOM 676 O O . VAL A 1 86 ? -1.054 -11.125 3.418 1.00 98.12 86 VAL A O 1
ATOM 679 N N . ARG A 1 87 ? 0.177 -9.950 4.911 1.00 97.88 87 ARG A N 1
ATOM 680 C CA . ARG A 1 87 ? 0.595 -11.047 5.773 1.00 97.88 87 ARG A CA 1
ATOM 681 C C . ARG A 1 87 ? 0.206 -10.768 7.222 1.00 97.88 87 ARG A C 1
ATOM 683 O O . ARG A 1 87 ? 0.108 -9.608 7.630 1.00 97.88 87 ARG A O 1
ATOM 690 N N . ASN A 1 88 ? -0.054 -11.825 7.985 1.00 95.12 88 ASN A N 1
ATOM 691 C CA . ASN A 1 88 ? -0.259 -11.724 9.432 1.00 95.12 88 ASN A CA 1
ATOM 692 C C . ASN A 1 88 ? 1.092 -11.637 10.177 1.00 95.12 88 ASN A C 1
ATOM 694 O O . ASN A 1 88 ? 2.157 -11.584 9.561 1.00 95.12 88 ASN A O 1
ATOM 698 N N . SER A 1 89 ? 1.049 -11.615 11.511 1.00 92.19 89 SER A N 1
ATOM 699 C CA . SER A 1 89 ? 2.244 -11.582 12.369 1.00 92.19 89 SER A CA 1
ATOM 700 C C . SER A 1 89 ? 3.152 -12.805 12.233 1.00 92.19 89 SER A C 1
ATOM 702 O O . SER A 1 89 ? 4.333 -12.711 12.550 1.00 92.19 89 SER A O 1
ATOM 704 N N . ASP A 1 90 ? 2.612 -13.927 11.758 1.00 94.50 90 ASP A N 1
ATOM 705 C CA . ASP A 1 90 ? 3.343 -15.174 11.518 1.00 94.50 90 ASP A CA 1
ATOM 706 C C . ASP A 1 90 ? 3.903 -15.245 10.081 1.00 94.50 90 ASP A C 1
ATOM 708 O O . ASP A 1 90 ? 4.358 -16.293 9.630 1.00 94.50 90 ASP A O 1
ATOM 712 N N . GLU A 1 91 ? 3.870 -14.120 9.353 1.00 93.69 91 GLU A N 1
ATOM 713 C CA . GLU A 1 91 ? 4.259 -13.976 7.944 1.00 93.69 91 GLU A CA 1
ATOM 714 C C . GLU A 1 91 ? 3.449 -14.834 6.954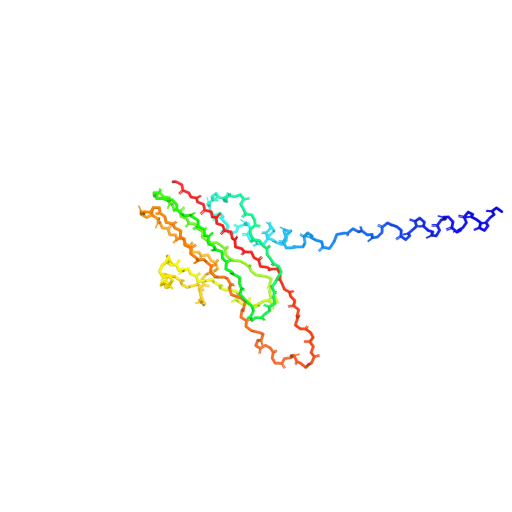 1.00 93.69 91 GLU A C 1
ATOM 716 O O . GLU A 1 91 ? 3.828 -14.983 5.789 1.00 93.69 91 GLU A O 1
ATOM 721 N N . GLU A 1 92 ? 2.292 -15.349 7.366 1.00 96.81 92 GLU A N 1
ATOM 722 C CA . GLU A 1 92 ? 1.409 -16.099 6.481 1.00 96.81 92 GLU A CA 1
ATOM 723 C C . GLU A 1 92 ? 0.659 -15.152 5.542 1.00 96.81 92 GLU A C 1
ATOM 725 O O . GLU A 1 92 ? 0.068 -14.157 5.970 1.00 96.81 92 GLU A O 1
ATOM 730 N N . LEU A 1 93 ? 0.648 -15.479 4.247 1.00 97.56 93 LEU A N 1
ATOM 731 C CA . LEU A 1 93 ? -0.066 -14.715 3.225 1.00 97.56 93 LEU A CA 1
ATOM 732 C C . LEU A 1 93 ? -1.582 -14.822 3.419 1.00 97.56 93 LEU A C 1
ATOM 734 O O . LEU A 1 93 ? -2.174 -15.875 3.183 1.00 97.56 93 LEU A O 1
ATOM 738 N N . ILE A 1 94 ? -2.220 -13.703 3.765 1.00 96.06 94 ILE A N 1
ATOM 739 C CA . ILE A 1 94 ? -3.679 -13.616 3.908 1.00 96.06 94 ILE A CA 1
ATOM 740 C C . ILE A 1 94 ? -4.357 -13.097 2.637 1.00 96.06 94 ILE A C 1
ATOM 742 O O . ILE A 1 94 ? -5.504 -13.444 2.353 1.00 96.06 94 ILE A O 1
ATOM 746 N N . TYR A 1 95 ? -3.663 -12.266 1.855 1.00 97.81 95 TYR A N 1
ATOM 747 C CA . TYR A 1 95 ? -4.204 -11.683 0.632 1.00 97.81 95 TYR A CA 1
ATOM 748 C C . TYR A 1 95 ? -3.098 -11.274 -0.343 1.00 97.81 95 TYR A C 1
ATOM 750 O O . TYR A 1 95 ? -2.063 -10.763 0.065 1.00 97.81 95 TYR A O 1
ATOM 758 N N . SER A 1 96 ? -3.357 -11.431 -1.643 1.00 97.94 96 SER A N 1
ATOM 759 C CA . SER A 1 96 ? -2.536 -10.867 -2.721 1.00 97.94 96 SER A CA 1
ATOM 760 C C . SER A 1 96 ? -3.435 -10.200 -3.756 1.00 97.94 96 SER A C 1
ATOM 762 O O . SER A 1 96 ? -4.438 -10.787 -4.195 1.00 97.94 96 SER A O 1
ATOM 764 N N . SER A 1 97 ? -3.070 -8.978 -4.145 1.00 98.00 97 SER A N 1
ATOM 765 C CA . SER A 1 97 ? -3.755 -8.175 -5.159 1.00 98.00 97 SER A CA 1
ATOM 766 C C . SER A 1 97 ? -3.220 -8.413 -6.577 1.00 98.00 97 SER A C 1
ATOM 768 O O . SER A 1 97 ? -3.688 -7.773 -7.519 1.00 98.00 97 SER A O 1
ATOM 770 N N . LYS A 1 98 ? -2.237 -9.307 -6.754 1.00 96.94 98 LYS A N 1
ATOM 771 C CA . LYS A 1 98 ? -1.617 -9.582 -8.056 1.00 96.94 98 LYS A CA 1
ATOM 772 C C . LYS A 1 98 ? -2.660 -10.052 -9.075 1.00 96.94 98 LYS A C 1
ATOM 774 O O . LYS A 1 98 ? -3.387 -11.012 -8.823 1.00 96.94 98 LYS A O 1
ATOM 779 N N . GLY A 1 99 ? -2.744 -9.358 -10.213 1.00 95.44 99 GLY A N 1
ATOM 780 C CA . GLY A 1 99 ? -3.747 -9.622 -11.255 1.00 95.44 99 GLY A CA 1
ATOM 781 C C . GLY A 1 99 ? -5.192 -9.287 -10.853 1.00 95.44 99 GLY A C 1
ATOM 782 O O . GLY A 1 99 ? -6.128 -9.744 -11.506 1.00 95.44 99 GLY A O 1
ATOM 783 N N . LYS A 1 100 ? -5.390 -8.531 -9.766 1.00 96.12 100 LYS A N 1
ATOM 784 C CA . LYS A 1 100 ? -6.698 -8.108 -9.243 1.00 96.12 100 LYS A CA 1
ATOM 785 C C . LYS A 1 100 ? -6.772 -6.577 -9.164 1.00 96.12 100 LYS A C 1
ATOM 787 O O . LYS A 1 100 ? -5.969 -5.867 -9.761 1.00 96.12 100 LYS A O 1
ATOM 792 N N . SER A 1 101 ? -7.761 -6.065 -8.427 1.00 94.44 101 SER A N 1
ATOM 793 C CA . SER A 1 101 ? -7.876 -4.637 -8.127 1.00 94.44 101 SER A CA 1
ATOM 794 C C . SER A 1 101 ? -6.698 -4.144 -7.286 1.00 94.44 101 SER A C 1
ATOM 796 O O . SER A 1 101 ? -6.214 -4.847 -6.399 1.00 94.44 101 SER A O 1
ATOM 798 N N . SER A 1 102 ? -6.318 -2.884 -7.492 1.00 94.00 102 SER A N 1
ATOM 799 C CA . SER A 1 102 ? -5.361 -2.153 -6.659 1.00 94.00 102 SER A CA 1
ATOM 800 C C . SER A 1 102 ? -5.949 -1.713 -5.308 1.00 94.00 102 SER A C 1
ATOM 802 O O . SER A 1 102 ? -5.308 -0.997 -4.539 1.00 94.00 102 SER A O 1
ATOM 804 N N . THR A 1 103 ? -7.177 -2.143 -5.010 1.00 97.00 103 THR A N 1
ATOM 805 C CA . THR A 1 103 ? -7.879 -1.921 -3.747 1.00 97.00 103 THR A CA 1
ATOM 806 C C . THR A 1 103 ? -8.335 -3.240 -3.138 1.00 97.00 103 THR A C 1
ATOM 808 O O . THR A 1 103 ? -8.720 -4.161 -3.861 1.00 97.00 103 THR A O 1
ATOM 811 N N . TRP A 1 104 ? -8.368 -3.314 -1.811 1.00 97.69 104 TRP A N 1
ATOM 812 C CA . TRP A 1 104 ? -8.950 -4.445 -1.092 1.00 97.69 104 TRP A CA 1
ATOM 813 C C . TRP A 1 104 ? -9.732 -3.976 0.127 1.00 97.69 104 TRP A C 1
ATOM 815 O O . TRP A 1 104 ? -9.192 -3.248 0.962 1.00 97.69 104 TRP A O 1
ATOM 825 N N . ASP A 1 105 ? -10.984 -4.423 0.208 1.00 97.38 105 ASP A N 1
ATOM 826 C CA . ASP A 1 105 ? -11.908 -4.105 1.290 1.00 97.38 105 ASP A CA 1
ATOM 827 C C . ASP A 1 105 ? -12.096 -5.338 2.170 1.00 97.38 105 ASP A C 1
ATOM 829 O O . ASP A 1 105 ? -12.345 -6.435 1.660 1.00 97.38 105 ASP A O 1
ATOM 833 N N . PHE A 1 106 ? -11.987 -5.166 3.484 1.00 96.19 106 PHE A N 1
ATOM 834 C CA . PHE A 1 106 ? -12.108 -6.258 4.445 1.00 96.19 106 PHE A CA 1
ATOM 835 C C . PHE A 1 106 ? -12.583 -5.761 5.809 1.00 96.19 106 PHE A C 1
ATOM 837 O O . PHE A 1 106 ? -12.390 -4.603 6.173 1.00 96.19 106 PHE A O 1
ATOM 844 N N . ASN A 1 107 ? -13.204 -6.659 6.569 1.00 95.38 107 ASN A N 1
ATOM 845 C CA . ASN A 1 107 ? -13.615 -6.411 7.944 1.00 95.38 107 ASN A CA 1
ATOM 846 C C . ASN A 1 107 ? -12.623 -7.063 8.913 1.00 95.38 107 ASN A C 1
ATOM 848 O O . ASN A 1 107 ? -12.128 -8.163 8.657 1.00 95.38 107 ASN A O 1
ATOM 852 N N . VAL A 1 108 ? -12.346 -6.394 10.030 1.00 92.56 108 VAL A N 1
ATOM 853 C CA . VAL A 1 108 ? -11.399 -6.876 11.039 1.00 92.56 108 VAL A CA 1
ATOM 854 C C . VAL A 1 108 ? -12.156 -7.298 12.293 1.00 92.56 108 VAL A C 1
ATOM 856 O O . VAL A 1 108 ? -12.678 -6.468 13.035 1.00 92.56 108 VAL A O 1
ATOM 859 N N . ALA A 1 109 ? -12.204 -8.609 12.543 1.00 89.94 109 ALA A N 1
ATOM 860 C CA . ALA A 1 109 ? -12.895 -9.178 13.703 1.00 89.94 109 ALA A CA 1
ATOM 861 C C . ALA A 1 109 ? -12.138 -8.953 15.026 1.00 89.94 109 ALA A C 1
ATOM 863 O O . ALA A 1 109 ? -12.754 -8.682 16.055 1.00 89.94 109 ALA A O 1
ATOM 864 N N . SER A 1 110 ? -10.804 -9.029 15.000 1.00 93.00 110 SER A N 1
ATOM 865 C CA . SER A 1 110 ? -9.927 -8.800 16.154 1.00 93.00 110 SER A CA 1
ATOM 866 C C . SER A 1 110 ? -8.816 -7.826 15.783 1.00 93.00 110 SER A C 1
ATOM 868 O O . SER A 1 110 ? -8.258 -7.935 14.689 1.00 93.00 110 SER A O 1
ATOM 870 N N . SER A 1 111 ? -8.494 -6.902 16.695 1.00 96.12 111 SER A N 1
ATOM 871 C CA . SER A 1 111 ? -7.396 -5.951 16.512 1.00 96.12 111 SER A CA 1
ATOM 872 C C . SER A 1 111 ? -6.080 -6.702 16.324 1.00 96.12 111 SER A C 1
ATOM 874 O O . SER A 1 111 ? -5.779 -7.609 17.099 1.00 96.12 111 SER A O 1
ATOM 876 N N . GLN A 1 112 ? -5.318 -6.337 15.300 1.00 95.69 112 GLN A N 1
ATOM 877 C CA . GLN A 1 112 ? -4.086 -7.019 14.907 1.00 95.69 112 GLN A CA 1
ATOM 878 C C . GLN A 1 112 ? -3.193 -6.094 14.079 1.00 95.69 112 GLN A C 1
ATOM 880 O O . GLN A 1 112 ? -3.662 -5.103 13.520 1.00 95.69 112 GLN A O 1
ATOM 885 N N . GLU A 1 113 ? -1.914 -6.431 13.975 1.00 96.75 113 GLU A N 1
ATOM 886 C CA . GLU A 1 113 ? -1.006 -5.803 13.018 1.00 96.75 113 GLU A CA 1
ATOM 887 C C . GLU A 1 113 ? -0.896 -6.681 11.776 1.00 96.75 113 GLU A C 1
ATOM 889 O O . GLU A 1 113 ? -0.770 -7.900 11.881 1.00 96.75 113 GLU A O 1
ATOM 894 N N . LEU A 1 114 ? -0.953 -6.057 10.602 1.00 97.06 114 LEU A N 1
ATOM 895 C CA . LEU A 1 114 ? -0.735 -6.733 9.329 1.00 97.06 114 LEU A CA 1
ATOM 896 C C . LEU A 1 114 ? 0.498 -6.146 8.653 1.00 97.06 114 LEU A C 1
ATOM 898 O O . LEU A 1 114 ? 0.689 -4.927 8.632 1.00 97.06 114 LEU A O 1
ATOM 902 N N . LEU A 1 115 ? 1.314 -7.022 8.078 1.00 98.00 115 LEU A N 1
ATOM 903 C CA . LEU A 1 115 ? 2.440 -6.652 7.236 1.00 98.00 115 LEU A CA 1
ATOM 904 C C . LEU A 1 115 ? 1.942 -6.509 5.799 1.00 98.00 115 LEU A C 1
ATOM 906 O O . LEU A 1 115 ? 1.360 -7.439 5.249 1.00 98.00 115 LEU A O 1
ATOM 910 N N . ILE A 1 116 ? 2.150 -5.343 5.199 1.00 97.88 116 ILE A N 1
ATOM 911 C CA . ILE A 1 116 ? 1.743 -5.056 3.826 1.00 97.88 116 ILE A CA 1
ATOM 912 C C . ILE A 1 116 ? 2.996 -4.833 2.993 1.00 97.88 116 ILE A C 1
ATOM 914 O O . ILE A 1 116 ? 3.701 -3.843 3.187 1.00 97.88 116 ILE A O 1
ATOM 918 N N . ASP A 1 117 ? 3.242 -5.728 2.046 1.00 97.69 117 ASP A N 1
ATOM 919 C CA . ASP A 1 117 ? 4.282 -5.574 1.039 1.00 97.69 117 ASP A CA 1
ATOM 920 C C . ASP A 1 117 ? 3.668 -4.981 -0.216 1.00 97.69 117 ASP A C 1
ATOM 922 O O . ASP A 1 117 ? 2.657 -5.472 -0.712 1.00 97.69 117 ASP A O 1
ATOM 926 N N . VAL A 1 118 ? 4.282 -3.936 -0.752 1.00 97.38 118 VAL A N 1
ATOM 927 C CA . VAL A 1 118 ? 3.911 -3.358 -2.038 1.00 97.38 118 VAL A CA 1
ATOM 928 C C . VAL A 1 118 ? 5.041 -3.612 -3.017 1.00 97.38 118 VAL A C 1
ATOM 930 O O . VAL A 1 118 ? 6.193 -3.274 -2.748 1.00 97.38 118 VAL A O 1
ATOM 933 N N . ILE A 1 119 ? 4.710 -4.226 -4.147 1.00 97.56 119 ILE A N 1
ATOM 934 C CA . ILE A 1 119 ? 5.665 -4.784 -5.095 1.00 97.56 119 ILE A CA 1
ATOM 935 C C . ILE A 1 119 ? 5.524 -4.063 -6.434 1.00 97.56 119 ILE A C 1
ATOM 937 O O . ILE A 1 119 ? 4.432 -4.009 -7.009 1.00 97.56 119 ILE A O 1
ATOM 941 N N . ALA A 1 120 ? 6.637 -3.523 -6.933 1.00 96.44 120 ALA A N 1
ATOM 942 C CA . ALA A 1 120 ? 6.765 -3.103 -8.319 1.00 96.44 120 ALA A CA 1
ATOM 943 C C . ALA A 1 120 ? 7.307 -4.287 -9.137 1.00 96.44 120 ALA A C 1
ATOM 945 O O . ALA A 1 120 ? 8.399 -4.775 -8.832 1.00 96.44 120 ALA A O 1
ATOM 946 N N . PRO A 1 121 ? 6.579 -4.792 -10.150 1.00 94.69 121 PRO A N 1
ATOM 947 C CA . PRO A 1 121 ? 7.104 -5.854 -10.998 1.00 94.69 121 PRO A CA 1
ATOM 948 C C . PRO A 1 121 ? 8.422 -5.428 -11.674 1.00 94.69 121 PRO A C 1
ATOM 950 O O . PRO A 1 121 ? 8.651 -4.230 -11.879 1.00 94.69 121 PRO A O 1
ATOM 953 N N . PRO A 1 122 ? 9.303 -6.388 -12.011 1.00 91.81 122 PRO A N 1
ATOM 954 C CA . PRO A 1 122 ? 10.451 -6.121 -12.867 1.00 91.81 122 PRO A CA 1
ATOM 955 C C . PRO A 1 122 ? 10.004 -5.508 -14.195 1.00 91.81 122 PRO A C 1
ATOM 957 O O . PRO A 1 122 ? 8.898 -5.773 -14.668 1.00 91.81 122 PRO A O 1
ATOM 960 N N . ASP A 1 123 ? 10.872 -4.708 -14.804 1.00 84.06 123 ASP A N 1
ATOM 961 C CA . ASP A 1 123 ? 10.610 -4.176 -16.135 1.00 84.06 123 ASP A CA 1
ATOM 962 C C . ASP A 1 123 ? 10.690 -5.315 -17.165 1.00 84.06 123 ASP A C 1
ATOM 964 O O . ASP A 1 123 ? 11.764 -5.854 -17.431 1.00 84.06 123 ASP A O 1
ATOM 968 N N . GLU A 1 124 ? 9.537 -5.733 -17.695 1.00 69.69 124 GLU A N 1
ATOM 969 C CA . GLU A 1 124 ? 9.452 -6.765 -18.737 1.00 69.69 124 GLU A CA 1
ATOM 970 C C . GLU A 1 124 ? 9.680 -6.195 -20.145 1.00 69.69 124 GLU A C 1
ATOM 972 O O . GLU A 1 124 ? 9.788 -6.959 -21.109 1.00 69.69 124 GLU A O 1
ATOM 977 N N . SER A 1 125 ? 9.775 -4.866 -20.292 1.00 62.28 125 SER A N 1
ATOM 978 C CA . SER A 1 125 ? 10.191 -4.276 -21.556 1.00 62.28 125 SER A CA 1
ATOM 979 C C . SER A 1 125 ? 11.691 -4.526 -21.726 1.00 62.28 125 SER A C 1
ATOM 981 O O . SER A 1 125 ? 12.544 -3.889 -21.114 1.00 62.28 125 SER A O 1
ATOM 983 N N . GLY A 1 126 ? 12.039 -5.496 -22.574 1.00 52.44 126 GLY A N 1
ATOM 984 C CA . GLY A 1 126 ? 13.417 -5.785 -22.997 1.00 52.44 126 GLY A CA 1
ATOM 985 C C . GLY A 1 126 ? 14.118 -4.629 -23.728 1.00 52.44 126 GLY A C 1
ATOM 986 O O . GLY A 1 126 ? 15.156 -4.850 -24.338 1.00 52.44 126 GLY A O 1
ATOM 987 N N . ASP A 1 127 ? 13.565 -3.416 -23.659 1.00 51.19 127 ASP A N 1
ATOM 988 C CA . ASP A 1 127 ? 14.098 -2.163 -24.191 1.00 51.19 127 ASP A CA 1
ATOM 989 C C . ASP A 1 127 ? 15.108 -1.509 -23.229 1.00 51.19 127 ASP A C 1
ATOM 991 O O . ASP A 1 127 ? 15.569 -0.390 -23.459 1.00 51.19 127 ASP A O 1
ATOM 995 N N . SER A 1 128 ? 15.502 -2.205 -22.156 1.00 54.41 128 SER A N 1
ATOM 996 C CA . SER A 1 128 ? 16.699 -1.866 -21.384 1.00 54.41 128 SER A CA 1
ATOM 997 C C . SER A 1 128 ? 17.965 -2.296 -22.140 1.00 54.41 128 SER A C 1
ATOM 999 O O . SER A 1 128 ? 18.790 -3.066 -21.650 1.00 54.41 128 SER A O 1
ATOM 1001 N N . GLU A 1 129 ? 18.152 -1.748 -23.345 1.00 51.00 129 GLU A N 1
ATOM 1002 C CA . GLU A 1 129 ? 19.490 -1.560 -23.905 1.00 51.00 129 GLU A CA 1
ATOM 1003 C C . GLU A 1 129 ? 20.259 -0.649 -22.943 1.00 51.00 129 GLU A C 1
ATOM 1005 O O . GLU A 1 129 ? 20.116 0.567 -23.008 1.00 51.00 129 GLU A O 1
ATOM 1010 N N . GLU A 1 130 ? 21.002 -1.223 -21.990 1.00 53.06 130 GLU A N 1
ATOM 1011 C CA . GLU A 1 130 ? 22.009 -0.532 -21.160 1.00 53.06 130 GLU A CA 1
ATOM 1012 C C . GLU A 1 130 ? 21.572 0.853 -20.610 1.00 53.06 130 GLU A C 1
ATOM 1014 O O . GLU A 1 130 ? 22.375 1.773 -20.444 1.00 53.06 130 GLU A O 1
ATOM 1019 N N . GLY A 1 131 ? 20.275 1.012 -20.327 1.00 53.78 131 GLY A N 1
ATOM 1020 C CA . GLY A 1 131 ? 19.627 2.278 -20.001 1.00 53.78 131 GLY A CA 1
ATOM 1021 C C . GLY A 1 131 ? 19.123 2.268 -18.566 1.00 53.78 131 GLY A C 1
ATOM 1022 O O . GLY A 1 131 ? 18.447 1.337 -18.141 1.00 53.78 131 GLY A O 1
ATOM 1023 N N . MET A 1 132 ? 19.480 3.294 -17.793 1.00 62.09 132 MET A N 1
ATOM 1024 C CA . MET A 1 132 ? 19.138 3.410 -16.372 1.00 62.09 132 MET A CA 1
ATOM 1025 C C . MET A 1 132 ? 17.631 3.227 -16.132 1.00 62.09 132 MET A C 1
ATOM 1027 O O . MET A 1 132 ? 16.828 4.015 -16.638 1.00 62.09 132 MET A O 1
ATOM 1031 N N . ALA A 1 133 ? 17.261 2.230 -15.320 1.00 72.69 133 ALA A N 1
ATOM 1032 C CA . ALA A 1 133 ? 15.882 2.024 -14.888 1.00 72.69 133 ALA A CA 1
ATOM 1033 C C . ALA A 1 133 ? 15.332 3.315 -14.265 1.00 72.69 133 ALA A C 1
ATOM 1035 O O . ALA A 1 133 ? 15.943 3.906 -13.370 1.00 72.69 133 ALA A O 1
ATOM 1036 N N . GLN A 1 134 ? 14.186 3.781 -14.755 1.00 85.62 134 GLN A N 1
ATOM 1037 C CA . GLN A 1 134 ? 13.548 4.984 -14.230 1.00 85.62 134 GLN A CA 1
ATOM 1038 C C . GLN A 1 134 ? 12.713 4.630 -12.997 1.00 85.62 134 GLN A C 1
ATOM 1040 O O . GLN A 1 134 ? 11.899 3.708 -13.029 1.00 85.62 134 GLN A O 1
ATOM 1045 N N . SER A 1 135 ? 12.884 5.385 -11.912 1.00 91.12 135 SER A N 1
ATOM 1046 C CA . SER A 1 135 ? 12.038 5.234 -10.729 1.00 91.12 135 SER A CA 1
ATOM 1047 C C . SER A 1 135 ? 10.661 5.862 -10.932 1.00 91.12 135 SER A C 1
ATOM 1049 O O . SER A 1 135 ? 10.462 6.789 -11.724 1.00 91.12 135 SER A O 1
ATOM 1051 N N . GLY A 1 136 ? 9.689 5.358 -10.180 1.00 92.62 136 GLY A N 1
ATOM 1052 C CA . GLY A 1 136 ? 8.328 5.865 -10.150 1.00 92.62 136 GLY A CA 1
ATOM 1053 C C . GLY A 1 136 ? 7.827 6.068 -8.728 1.00 92.62 136 GLY A C 1
ATOM 1054 O O . GLY A 1 136 ? 8.293 5.442 -7.780 1.00 92.62 136 GLY A O 1
ATOM 1055 N N . CYS A 1 137 ? 6.828 6.936 -8.583 1.00 95.00 137 CYS A N 1
ATOM 1056 C CA . CYS A 1 137 ? 6.133 7.107 -7.315 1.00 95.00 137 CYS A CA 1
ATOM 1057 C C . CYS A 1 137 ? 5.122 5.985 -7.083 1.00 95.00 137 CYS A C 1
ATOM 1059 O O . CYS A 1 137 ? 4.300 5.696 -7.949 1.00 95.00 137 CYS A O 1
ATOM 1061 N N . MET A 1 138 ? 5.110 5.446 -5.876 1.00 95.00 138 MET A N 1
ATOM 1062 C CA . MET A 1 138 ? 4.132 4.487 -5.381 1.00 95.00 138 MET A CA 1
ATOM 1063 C C . MET A 1 138 ? 3.524 5.020 -4.082 1.00 95.00 138 MET A C 1
ATOM 1065 O O . MET A 1 138 ? 4.177 5.776 -3.356 1.00 95.00 138 MET A O 1
ATOM 1069 N N . ALA A 1 139 ? 2.280 4.649 -3.779 1.00 96.00 139 ALA A N 1
ATOM 1070 C CA . ALA A 1 139 ? 1.694 4.902 -2.469 1.00 96.00 139 ALA A CA 1
ATOM 1071 C C . ALA A 1 139 ? 0.812 3.756 -1.974 1.00 96.00 139 ALA A C 1
ATOM 1073 O O . ALA A 1 139 ? 0.121 3.109 -2.760 1.00 96.00 139 ALA A O 1
ATOM 1074 N N . LEU A 1 140 ? 0.820 3.587 -0.653 1.00 97.12 140 LEU A N 1
ATOM 1075 C CA . LEU A 1 140 ? -0.053 2.722 0.126 1.00 97.12 140 LEU A CA 1
ATOM 1076 C C . LEU A 1 140 ? -0.921 3.609 1.020 1.00 97.12 140 LEU A C 1
ATOM 1078 O O . LEU A 1 140 ? -0.416 4.328 1.883 1.00 97.12 140 LEU A O 1
ATOM 1082 N N . LEU A 1 141 ? -2.231 3.573 0.818 1.00 97.50 141 LEU A N 1
ATOM 1083 C CA . LEU A 1 141 ? -3.191 4.322 1.619 1.00 97.50 141 LEU A CA 1
ATOM 1084 C C . LEU A 1 141 ? -4.099 3.345 2.349 1.00 97.50 141 LEU A C 1
ATOM 1086 O O . LEU A 1 141 ? -4.561 2.360 1.775 1.00 97.50 141 LEU A O 1
ATOM 1090 N N . VAL A 1 142 ? -4.378 3.659 3.609 1.00 97.69 142 VAL A N 1
ATOM 1091 C CA . VAL A 1 142 ? -5.306 2.895 4.435 1.00 97.69 142 VAL A CA 1
ATOM 1092 C C . VAL A 1 142 ? -6.454 3.805 4.823 1.00 97.69 142 VAL A C 1
ATOM 1094 O O . VAL A 1 142 ? -6.266 4.958 5.225 1.00 97.69 142 VAL A O 1
ATOM 1097 N N . ALA A 1 143 ? -7.660 3.286 4.670 1.00 97.31 143 ALA A N 1
ATOM 1098 C CA . ALA A 1 143 ? -8.880 3.992 4.984 1.00 97.31 143 ALA A CA 1
ATOM 1099 C C . ALA A 1 143 ? -9.834 3.086 5.754 1.00 97.31 1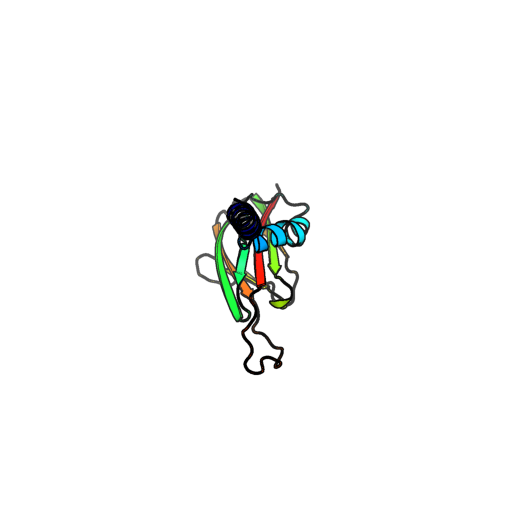43 ALA A C 1
ATOM 1101 O O . ALA A 1 143 ? -9.765 1.865 5.638 1.00 97.31 143 ALA A O 1
ATOM 1102 N N . PHE A 1 144 ? -10.709 3.692 6.546 1.00 96.75 144 PHE A N 1
ATOM 1103 C CA . PHE A 1 144 ? -11.636 2.982 7.416 1.00 96.75 144 PHE A CA 1
ATOM 1104 C C . PHE A 1 144 ? -13.046 3.570 7.325 1.00 96.75 144 PHE A C 1
ATOM 1106 O O . PHE A 1 144 ? -13.240 4.714 6.898 1.00 96.75 144 PHE A O 1
ATOM 1113 N N . ARG A 1 145 ? -14.038 2.770 7.710 1.00 94.88 145 ARG A N 1
ATOM 1114 C CA . ARG A 1 145 ? -15.437 3.167 7.873 1.00 94.88 145 ARG A CA 1
ATOM 1115 C C . ARG A 1 145 ? -16.047 2.381 9.041 1.00 94.88 145 ARG A C 1
ATOM 1117 O O . ARG A 1 145 ? -15.673 1.231 9.267 1.00 94.88 145 ARG A O 1
ATOM 1124 N N . GLN A 1 146 ? -16.953 3.034 9.769 1.00 78.44 146 GLN A N 1
ATOM 1125 C CA . GLN A 1 146 ? -17.804 2.432 10.801 1.00 78.44 146 GLN A CA 1
ATOM 1126 C C . GLN A 1 146 ? -19.180 2.089 10.235 1.00 78.44 146 GLN A C 1
ATOM 1128 O O . GLN A 1 146 ? -19.653 2.859 9.364 1.00 78.44 146 GLN A O 1
#